Protein AF-A0A923DKC7-F1 (afdb_monomer_lite)

Structure (mmCIF, N/CA/C/O backbone):
data_AF-A0A923DKC7-F1
#
_entry.id   AF-A0A923DKC7-F1
#
loop_
_atom_site.group_PDB
_atom_site.id
_atom_site.type_symbol
_atom_site.label_atom_id
_atom_site.label_alt_id
_atom_site.label_comp_id
_atom_site.label_asym_id
_atom_site.label_entity_id
_atom_site.label_seq_id
_atom_site.pdbx_PDB_ins_code
_atom_site.Cartn_x
_atom_site.Cartn_y
_atom_site.Cartn_z
_atom_site.occupancy
_atom_site.B_iso_or_equiv
_atom_site.auth_seq_id
_atom_site.auth_comp_id
_atom_site.auth_asym_id
_atom_site.auth_atom_id
_atom_site.pdbx_PDB_model_num
ATOM 1 N N . ALA A 1 1 ? 8.477 21.063 -10.413 1.00 73.06 1 ALA A N 1
ATOM 2 C CA . ALA A 1 1 ? 7.668 20.997 -11.646 1.00 73.06 1 ALA A CA 1
ATOM 3 C C . ALA A 1 1 ? 6.785 19.760 -11.575 1.00 73.06 1 ALA A C 1
ATOM 5 O O . ALA A 1 1 ? 7.263 18.735 -11.099 1.00 73.06 1 ALA A O 1
ATOM 6 N N . ASN A 1 2 ? 5.528 19.853 -12.007 1.00 81.62 2 ASN A N 1
ATOM 7 C CA . ASN A 1 2 ? 4.677 18.670 -12.139 1.00 81.62 2 ASN A CA 1
ATOM 8 C C . ASN A 1 2 ? 5.156 17.860 -13.344 1.00 81.62 2 ASN A C 1
ATOM 10 O O . ASN A 1 2 ? 5.368 18.426 -14.415 1.00 81.62 2 ASN A O 1
ATOM 14 N N . ASN A 1 3 ? 5.364 16.559 -13.157 1.00 85.69 3 ASN A N 1
ATOM 15 C CA . ASN A 1 3 ? 5.776 15.675 -14.238 1.00 85.69 3 ASN A CA 1
ATOM 16 C C . ASN A 1 3 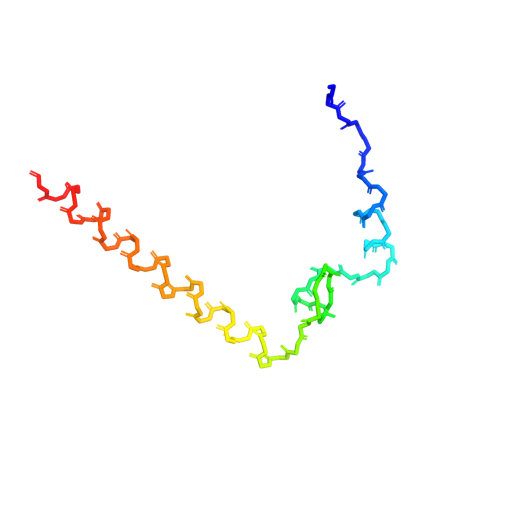? 4.535 15.197 -15.005 1.00 85.69 3 ASN A C 1
ATOM 18 O O . ASN A 1 3 ? 3.558 14.782 -14.385 1.00 85.69 3 ASN A O 1
ATOM 22 N N . SER A 1 4 ? 4.565 15.264 -16.336 1.00 94.06 4 SER A N 1
ATOM 23 C CA . SER A 1 4 ? 3.472 14.798 -17.201 1.00 94.06 4 SER A CA 1
ATOM 24 C C . SER A 1 4 ? 3.574 13.312 -17.546 1.00 94.06 4 SER A C 1
ATOM 26 O O . SER A 1 4 ? 2.652 12.759 -18.142 1.00 94.06 4 SER A O 1
ATOM 28 N N . VAL A 1 5 ? 4.677 12.659 -17.166 1.00 93.56 5 VAL A N 1
ATOM 29 C CA . VAL A 1 5 ? 4.899 11.229 -17.391 1.00 93.56 5 VAL A CA 1
ATOM 30 C C . VAL A 1 5 ? 5.107 10.475 -16.073 1.00 93.56 5 VAL A C 1
ATOM 32 O O . VAL A 1 5 ? 5.640 11.047 -15.113 1.00 93.56 5 VAL A O 1
ATOM 35 N N . PRO A 1 6 ? 4.713 9.187 -16.001 1.00 93.12 6 PRO A N 1
ATOM 36 C CA . PRO A 1 6 ? 5.004 8.349 -14.845 1.00 93.12 6 PRO A CA 1
ATOM 37 C C . PRO A 1 6 ? 6.507 8.255 -14.579 1.00 93.12 6 PRO A C 1
ATOM 39 O O . PRO A 1 6 ? 7.328 8.306 -15.496 1.00 93.12 6 PRO A O 1
ATOM 42 N N . SER A 1 7 ? 6.878 8.061 -13.313 1.00 95.19 7 SER A N 1
ATOM 43 C CA . SER A 1 7 ? 8.262 7.729 -12.985 1.00 95.19 7 SER A CA 1
ATOM 44 C C . SER A 1 7 ? 8.655 6.402 -13.637 1.00 95.19 7 SER A C 1
ATOM 46 O O . SER A 1 7 ? 7.829 5.499 -13.789 1.00 95.19 7 SER A O 1
ATOM 48 N N . LYS A 1 8 ? 9.940 6.260 -13.976 1.00 96.25 8 LYS A N 1
ATOM 49 C CA . LYS A 1 8 ? 10.483 5.029 -14.566 1.00 96.25 8 LYS A CA 1
ATOM 50 C C . LYS A 1 8 ? 10.115 3.785 -13.745 1.00 96.25 8 LYS A C 1
ATOM 52 O O . LYS A 1 8 ? 9.600 2.824 -14.300 1.00 96.25 8 LYS A O 1
ATOM 57 N N . ALA A 1 9 ? 10.270 3.858 -12.422 1.00 96.44 9 ALA A N 1
ATOM 58 C CA . ALA A 1 9 ? 9.931 2.762 -11.513 1.00 96.44 9 ALA A CA 1
ATOM 59 C C . ALA A 1 9 ? 8.451 2.341 -11.592 1.00 96.44 9 ALA A C 1
ATOM 61 O O . ALA A 1 9 ? 8.147 1.155 -11.508 1.00 96.44 9 ALA A O 1
ATOM 62 N N . LEU A 1 10 ? 7.522 3.289 -11.762 1.00 96.12 10 LEU A N 1
ATOM 63 C CA . LEU A 1 10 ? 6.105 2.962 -11.940 1.00 96.12 10 LEU A CA 1
ATOM 64 C C . LEU A 1 10 ? 5.839 2.350 -13.319 1.00 96.12 10 LEU A C 1
ATOM 66 O O . LEU A 1 10 ? 5.113 1.362 -13.407 1.00 96.12 10 LEU A O 1
ATOM 70 N N . ALA A 1 11 ? 6.435 2.908 -14.377 1.00 97.31 11 ALA A N 1
ATOM 71 C CA . ALA A 1 11 ? 6.272 2.404 -15.739 1.00 97.31 11 ALA A CA 1
ATOM 72 C C . ALA A 1 11 ? 6.761 0.950 -15.878 1.00 97.31 11 ALA A C 1
ATOM 74 O O . ALA A 1 11 ? 6.053 0.116 -16.439 1.00 97.31 11 ALA A O 1
ATOM 75 N N . GLU A 1 12 ? 7.922 0.629 -15.302 1.00 98.19 12 GLU A N 1
ATOM 76 C CA . GLU A 1 12 ? 8.486 -0.727 -15.299 1.00 98.19 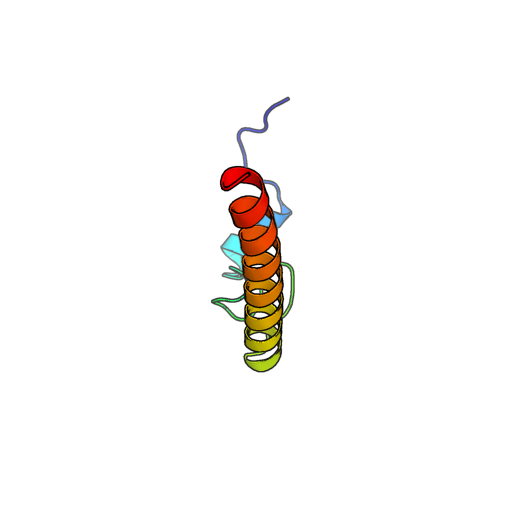12 GLU A CA 1
ATOM 77 C C . GLU A 1 12 ? 7.576 -1.720 -14.569 1.00 98.19 12 GLU A C 1
ATOM 79 O O . GLU A 1 12 ? 7.256 -2.776 -15.107 1.00 98.19 12 GLU A O 1
ATOM 84 N N . ARG A 1 13 ? 7.062 -1.370 -13.381 1.00 97.81 13 ARG A N 1
ATOM 85 C CA . ARG A 1 13 ? 6.158 -2.264 -12.636 1.00 97.81 13 ARG A CA 1
ATOM 86 C C . ARG A 1 13 ? 4.858 -2.544 -13.375 1.00 97.81 13 ARG A C 1
ATOM 88 O O . ARG A 1 13 ? 4.352 -3.661 -13.301 1.00 97.81 13 ARG A O 1
ATOM 95 N N . VAL A 1 14 ? 4.327 -1.551 -14.087 1.00 97.56 14 VAL A N 1
ATOM 96 C CA . VAL A 1 14 ? 3.139 -1.741 -14.924 1.00 97.56 14 VAL A CA 1
ATOM 97 C C . VAL A 1 14 ? 3.440 -2.685 -16.085 1.00 97.56 14 VAL A C 1
ATOM 99 O O . VAL A 1 14 ? 2.667 -3.616 -16.305 1.00 97.56 14 VAL A O 1
ATOM 102 N N . ALA A 1 15 ? 4.563 -2.489 -16.781 1.00 98.06 15 ALA A N 1
ATOM 103 C CA . ALA A 1 15 ? 4.989 -3.362 -17.875 1.00 98.06 15 ALA A CA 1
ATOM 104 C C . ALA A 1 15 ? 5.241 -4.810 -17.410 1.00 98.06 15 ALA A C 1
ATOM 106 O O . ALA A 1 15 ? 4.915 -5.751 -18.126 1.00 98.06 15 ALA A O 1
ATOM 107 N N . GLU A 1 16 ? 5.755 -4.993 -16.191 1.00 98.19 16 GLU A N 1
ATOM 108 C CA . GLU A 1 16 ? 5.982 -6.301 -15.559 1.00 98.19 16 GLU A CA 1
ATOM 109 C C . GLU A 1 16 ? 4.706 -6.940 -14.964 1.00 98.19 16 GLU A C 1
ATOM 111 O O . GLU A 1 16 ? 4.772 -8.039 -14.418 1.00 98.19 16 GLU A O 1
ATOM 116 N N . GLY A 1 17 ? 3.544 -6.273 -15.008 1.00 98.12 17 GLY A N 1
ATOM 117 C CA . GLY A 1 17 ? 2.301 -6.778 -14.402 1.00 98.12 17 GLY A CA 1
ATOM 118 C C . GLY A 1 17 ? 2.309 -6.807 -12.866 1.00 98.12 17 GLY A C 1
ATOM 119 O O . GLY A 1 17 ? 1.471 -7.458 -12.239 1.00 98.12 17 GLY A O 1
ATOM 120 N N . LYS A 1 18 ? 3.245 -6.096 -12.234 1.00 98.31 18 LYS A N 1
ATOM 121 C CA . LYS A 1 18 ? 3.462 -6.072 -10.784 1.00 98.31 18 LYS A CA 1
ATOM 122 C C . LYS A 1 18 ? 2.633 -4.978 -10.121 1.00 98.31 18 LYS A C 1
ATOM 124 O O . LYS A 1 18 ? 3.127 -3.919 -9.732 1.00 98.31 18 LYS A O 1
ATOM 129 N N . PHE A 1 19 ? 1.339 -5.240 -9.980 1.00 97.88 19 PHE A N 1
ATOM 130 C CA . PHE A 1 19 ? 0.358 -4.293 -9.448 1.00 97.88 19 PHE A CA 1
ATOM 131 C C . PHE A 1 19 ? 0.191 -4.329 -7.920 1.00 97.88 19 PHE A C 1
ATOM 133 O O . PHE A 1 19 ? -0.784 -3.793 -7.385 1.00 97.88 19 PHE A O 1
ATOM 140 N N . GLY A 1 20 ? 1.121 -4.952 -7.200 1.00 97.81 20 GLY A N 1
ATOM 141 C CA . GLY A 1 20 ? 1.105 -5.048 -5.746 1.00 97.81 20 GLY A CA 1
ATOM 142 C C . GLY A 1 20 ? 0.383 -6.291 -5.247 1.00 97.81 20 GLY A C 1
ATOM 143 O O . GLY A 1 20 ? 0.453 -7.364 -5.836 1.00 97.81 20 GLY A O 1
ATOM 144 N N . MET A 1 21 ? -0.318 -6.138 -4.125 1.00 97.75 21 MET A N 1
ATOM 145 C CA . MET A 1 21 ? -0.888 -7.257 -3.369 1.00 97.75 21 MET A CA 1
ATOM 146 C C . MET A 1 21 ? -1.828 -8.146 -4.200 1.00 97.75 21 MET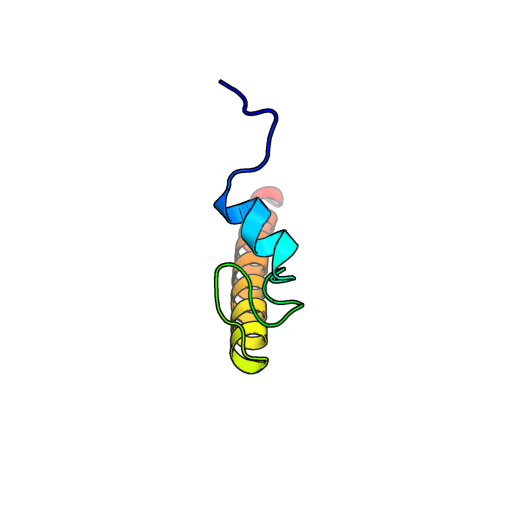 A C 1
ATOM 148 O O . MET A 1 21 ? -1.872 -9.351 -3.983 1.00 97.75 21 MET A O 1
ATOM 152 N N . LYS A 1 22 ? -2.551 -7.574 -5.174 1.00 96.19 22 LYS A N 1
ATOM 153 C CA . LYS A 1 22 ? -3.486 -8.322 -6.034 1.00 96.19 22 LYS A CA 1
ATOM 154 C C . LYS A 1 22 ? -2.806 -9.253 -7.047 1.00 96.19 22 LYS A C 1
ATOM 156 O O . LYS A 1 22 ? -3.451 -10.173 -7.528 1.00 96.19 22 LYS A O 1
ATOM 161 N N . THR A 1 23 ? -1.538 -9.009 -7.373 1.00 97.88 23 THR A N 1
ATOM 162 C CA . THR A 1 23 ? -0.731 -9.835 -8.290 1.00 97.88 23 THR A CA 1
ATOM 163 C C . THR A 1 23 ? 0.402 -10.565 -7.571 1.00 97.88 23 THR A C 1
ATOM 165 O O . THR A 1 23 ? 1.270 -11.128 -8.222 1.00 97.88 23 THR A O 1
ATOM 168 N N . GLY A 1 24 ? 0.437 -10.534 -6.235 1.00 97.94 24 GLY A N 1
ATOM 169 C CA . GLY A 1 24 ? 1.508 -11.139 -5.436 1.00 97.94 24 GLY A CA 1
ATOM 170 C C . GLY A 1 24 ? 2.805 -10.324 -5.379 1.00 97.94 24 GLY A C 1
ATOM 171 O O . GLY A 1 24 ? 3.624 -10.557 -4.501 1.00 97.94 24 GLY A O 1
ATOM 172 N N . GLU A 1 25 ? 2.989 -9.316 -6.233 1.00 98.06 25 GLU A N 1
ATOM 173 C CA . GLU A 1 25 ? 4.171 -8.451 -6.215 1.00 98.06 25 GLU A CA 1
ATOM 174 C C . GLU A 1 25 ? 3.862 -7.057 -6.775 1.00 98.06 25 GLU A C 1
ATOM 176 O O . GLU A 1 25 ? 3.106 -6.900 -7.734 1.00 98.06 25 GLU A O 1
ATOM 181 N N . GLY A 1 26 ? 4.475 -6.036 -6.173 1.00 97.06 26 GLY A N 1
ATOM 182 C CA . GLY A 1 26 ? 4.555 -4.667 -6.687 1.00 97.06 26 GLY A CA 1
ATOM 183 C C . GLY A 1 26 ? 5.895 -4.050 -6.311 1.00 97.06 26 GLY A C 1
ATOM 184 O O . GLY A 1 26 ? 6.950 -4.486 -6.758 1.00 97.06 26 GLY A O 1
ATOM 185 N N . PHE A 1 27 ? 5.869 -3.059 -5.424 1.00 97.62 27 PHE A N 1
ATOM 186 C CA . PHE A 1 27 ? 7.088 -2.616 -4.736 1.00 97.62 27 PHE A CA 1
ATOM 187 C C . PHE A 1 27 ? 7.561 -3.601 -3.661 1.00 97.62 27 PHE A C 1
ATOM 189 O O . PHE A 1 27 ? 8.725 -3.582 -3.278 1.00 97.62 27 PHE A O 1
ATOM 196 N N . TYR A 1 28 ? 6.661 -4.471 -3.206 1.00 97.44 28 TYR A N 1
ATOM 197 C CA . TYR A 1 28 ? 6.922 -5.505 -2.214 1.00 97.44 28 TYR A CA 1
ATOM 198 C C . TYR A 1 28 ? 6.384 -6.843 -2.706 1.00 97.44 28 TYR A C 1
ATOM 200 O O . TYR A 1 28 ? 5.448 -6.875 -3.512 1.00 97.44 28 TYR A O 1
ATOM 208 N N . GLN A 1 29 ? 6.960 -7.917 -2.175 1.00 97.81 29 GLN A N 1
ATOM 209 C CA . GLN A 1 29 ? 6.490 -9.286 -2.353 1.00 97.81 29 GLN A CA 1
ATOM 210 C C . GLN A 1 29 ? 5.353 -9.588 -1.373 1.00 97.81 29 GLN A C 1
ATOM 212 O O . GLN A 1 29 ? 5.438 -9.282 -0.181 1.00 97.81 29 GLN A O 1
ATOM 217 N N . TRP A 1 30 ? 4.298 -10.218 -1.873 1.00 97.81 30 TRP A N 1
ATOM 218 C CA . TRP A 1 30 ? 3.087 -10.542 -1.134 1.00 97.81 30 TRP A CA 1
ATOM 219 C C . TRP A 1 30 ? 2.786 -12.027 -1.254 1.00 97.81 30 TRP A C 1
ATOM 221 O O . TRP A 1 30 ? 2.275 -12.502 -2.266 1.00 97.81 30 TRP A O 1
ATOM 231 N N . THR A 1 31 ? 3.031 -12.761 -0.174 1.00 98.06 31 THR A N 1
ATOM 232 C CA . THR A 1 31 ? 2.408 -14.073 -0.017 1.00 98.06 31 THR A CA 1
ATOM 233 C C . THR A 1 31 ? 0.948 -13.874 0.400 1.00 98.06 31 THR A C 1
ATOM 235 O O . THR A 1 31 ? 0.615 -12.846 1.003 1.00 98.06 31 THR A O 1
ATOM 238 N N . PRO A 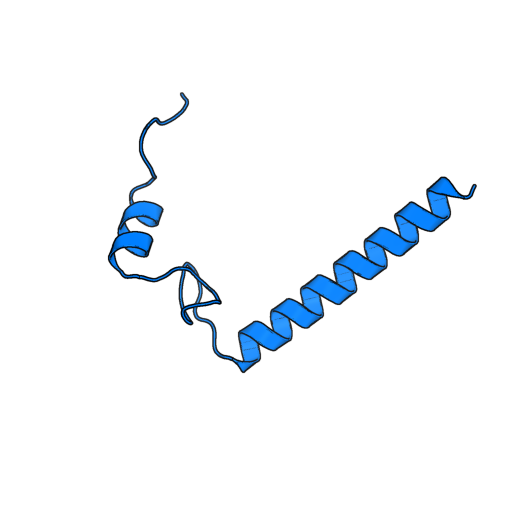1 32 ? 0.057 -14.853 0.164 1.00 97.69 32 PRO A N 1
ATOM 239 C CA . PRO A 1 32 ? -1.312 -14.786 0.677 1.00 97.69 32 PRO A CA 1
ATOM 240 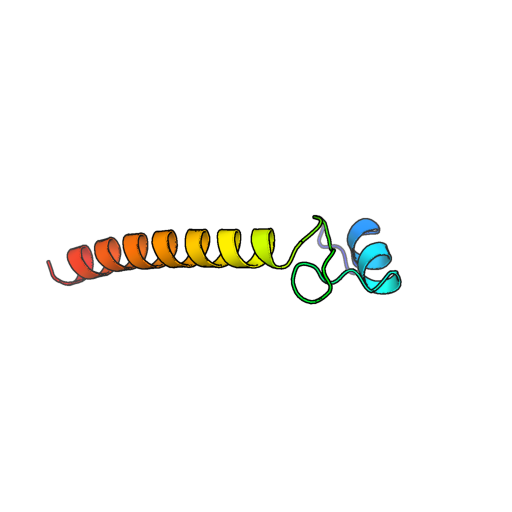C C . PRO A 1 32 ? -1.360 -14.516 2.191 1.00 97.69 32 PRO A C 1
ATOM 242 O O . PRO A 1 32 ? -2.185 -13.739 2.670 1.00 97.69 32 PRO A O 1
ATOM 245 N N . GLN A 1 33 ? -0.412 -15.089 2.940 1.00 98.25 33 GLN A N 1
ATOM 246 C CA . GLN A 1 33 ? -0.279 -14.881 4.379 1.00 98.25 33 GLN A CA 1
ATOM 247 C C . GLN A 1 33 ? 0.138 -13.444 4.733 1.00 98.25 33 GLN A C 1
ATOM 249 O O . GLN A 1 33 ? -0.468 -12.843 5.623 1.00 98.25 33 GLN A O 1
ATOM 254 N N . SER A 1 34 ? 1.153 -12.874 4.066 1.00 98.12 34 SER A N 1
ATOM 255 C CA . SER A 1 34 ? 1.604 -11.508 4.369 1.00 98.12 34 SER A CA 1
ATOM 256 C C . SER A 1 34 ? 0.554 -10.469 3.976 1.00 98.12 34 SER A C 1
ATOM 258 O O . SER A 1 34 ? 0.314 -9.528 4.731 1.00 98.12 34 SER A O 1
ATOM 260 N N . ALA A 1 35 ? -0.145 -10.691 2.860 1.00 97.81 35 ALA A N 1
ATOM 261 C CA . ALA A 1 35 ? -1.276 -9.880 2.427 1.00 97.81 35 ALA A CA 1
ATOM 262 C C . ALA A 1 35 ? -2.409 -9.874 3.468 1.00 97.81 35 ALA A C 1
ATOM 264 O O . ALA A 1 35 ? -2.891 -8.808 3.852 1.00 97.81 35 ALA A O 1
ATOM 265 N N . ALA A 1 36 ? -2.808 -11.050 3.967 1.00 98.12 36 ALA A N 1
ATOM 266 C CA . ALA A 1 36 ? -3.850 -11.172 4.987 1.00 98.12 36 ALA A CA 1
ATOM 267 C C . ALA A 1 36 ? -3.444 -10.508 6.312 1.00 98.12 36 ALA A C 1
ATOM 269 O O . ALA A 1 36 ? -4.227 -9.762 6.903 1.00 98.12 36 ALA A O 1
ATOM 270 N N . LYS A 1 37 ? -2.197 -10.726 6.754 1.00 98.31 37 LYS A N 1
ATOM 271 C CA . LYS A 1 37 ? -1.649 -10.103 7.965 1.00 98.31 37 LYS A CA 1
ATOM 272 C C . LYS A 1 37 ? -1.676 -8.578 7.872 1.00 98.31 37 LYS A C 1
ATOM 274 O O . LYS A 1 37 ? -2.064 -7.915 8.834 1.00 98.31 37 LYS A O 1
ATOM 279 N N . GLU A 1 38 ? -1.282 -8.029 6.728 1.00 98.00 38 GLU A N 1
ATOM 280 C CA . GLU A 1 38 ? -1.227 -6.583 6.531 1.00 98.00 38 GLU A CA 1
ATOM 281 C C . GLU A 1 38 ? -2.622 -5.953 6.458 1.00 98.00 38 GLU A C 1
ATOM 283 O O . GLU A 1 38 ? -2.853 -4.931 7.103 1.00 98.00 38 GLU A O 1
ATOM 288 N N . LYS A 1 39 ? -3.583 -6.598 5.778 1.00 97.50 39 LYS A N 1
ATOM 289 C CA . LYS A 1 39 ? -4.994 -6.169 5.789 1.00 97.50 39 LYS A CA 1
ATOM 290 C C . LYS A 1 39 ? -5.546 -6.107 7.214 1.00 97.50 39 LYS A C 1
ATOM 292 O O . LYS A 1 39 ? -6.021 -5.061 7.641 1.00 97.50 39 LYS A O 1
ATOM 297 N N . ALA A 1 40 ? -5.366 -7.174 7.995 1.00 98.38 40 ALA A N 1
ATOM 298 C CA . ALA A 1 40 ? -5.829 -7.219 9.382 1.00 98.38 40 ALA A CA 1
ATOM 299 C C . ALA A 1 40 ? -5.151 -6.163 10.276 1.00 98.38 40 ALA A C 1
ATOM 301 O O . ALA A 1 40 ? -5.754 -5.640 11.217 1.00 98.38 40 ALA A O 1
ATOM 302 N N . ARG A 1 41 ? -3.875 -5.844 10.023 1.00 98.38 41 ARG A N 1
ATOM 303 C CA . ARG A 1 41 ? -3.172 -4.755 10.714 1.00 98.38 41 ARG A CA 1
ATOM 304 C C . ARG A 1 41 ? -3.785 -3.398 10.369 1.00 98.38 41 ARG A C 1
ATOM 306 O O . ARG A 1 41 ? -4.058 -2.631 11.289 1.00 98.38 41 ARG A O 1
ATOM 313 N N . TYR A 1 42 ? -3.993 -3.127 9.084 1.00 97.94 42 TYR A N 1
ATOM 314 C CA . TYR A 1 42 ? -4.549 -1.872 8.587 1.00 97.94 42 TYR A CA 1
ATOM 315 C C . TYR A 1 42 ? -5.967 -1.626 9.119 1.00 97.94 42 TYR A C 1
ATOM 317 O O . TYR A 1 42 ? -6.217 -0.575 9.710 1.00 97.94 42 TYR A O 1
ATOM 325 N N . ASP A 1 43 ? -6.846 -2.627 9.029 1.00 98.50 43 ASP A N 1
ATOM 326 C CA . ASP A 1 43 ? -8.237 -2.537 9.490 1.00 98.50 43 ASP A CA 1
ATOM 327 C C . ASP A 1 43 ? -8.321 -2.209 10.984 1.00 98.50 43 ASP A C 1
ATOM 329 O O . ASP A 1 43 ? -9.042 -1.300 11.394 1.00 98.50 43 ASP A O 1
ATOM 333 N N . ARG A 1 44 ? -7.523 -2.896 11.812 1.00 98.56 44 ARG A N 1
ATOM 334 C CA . ARG A 1 44 ? -7.467 -2.646 13.260 1.00 98.56 44 ARG A CA 1
ATOM 335 C C . ARG A 1 44 ? -7.088 -1.200 13.579 1.00 98.56 44 ARG A C 1
ATOM 337 O O . ARG A 1 44 ? -7.707 -0.587 14.444 1.00 98.56 44 ARG A O 1
ATOM 344 N N . VAL A 1 45 ? -6.061 -0.670 12.913 1.00 98.38 45 VAL A N 1
ATOM 345 C CA . VAL A 1 45 ? -5.570 0.693 13.171 1.00 98.38 45 VAL A CA 1
ATOM 346 C C . VAL A 1 45 ? -6.592 1.731 12.710 1.00 98.38 45 VAL A C 1
ATOM 348 O O . VAL A 1 45 ? -6.864 2.677 13.446 1.00 98.38 45 VAL A O 1
ATOM 351 N N . LEU A 1 46 ? -7.205 1.537 11.539 1.00 98.31 46 LEU A N 1
ATOM 352 C CA . LEU A 1 46 ? -8.243 2.442 11.045 1.00 98.31 46 LEU A CA 1
ATOM 353 C C . LEU A 1 46 ? -9.473 2.476 11.954 1.00 98.31 46 LEU A C 1
ATOM 355 O O . LEU A 1 46 ? -9.985 3.554 12.248 1.00 98.31 46 LEU A O 1
ATOM 359 N N . LEU A 1 47 ? -9.937 1.317 12.425 1.00 98.38 47 LEU A N 1
ATOM 360 C CA . LEU A 1 47 ? -11.074 1.242 13.342 1.00 98.38 47 LEU A CA 1
ATOM 361 C C . LEU A 1 47 ? -10.772 1.926 14.680 1.00 98.38 47 LEU A C 1
ATOM 363 O O . LEU A 1 47 ? -11.634 2.626 15.210 1.00 98.38 47 LEU A O 1
ATOM 367 N N . ALA A 1 48 ? -9.549 1.778 15.197 1.00 98.19 48 ALA A N 1
ATOM 368 C CA . ALA A 1 48 ? -9.117 2.468 16.410 1.00 98.19 48 ALA A CA 1
ATOM 369 C C . ALA A 1 48 ? -9.105 3.995 16.226 1.00 98.19 48 ALA A C 1
ATOM 371 O O . ALA A 1 48 ? -9.665 4.716 17.050 1.00 98.19 48 ALA A O 1
ATOM 372 N N . ALA A 1 49 ? -8.546 4.492 15.118 1.00 97.62 49 ALA A N 1
ATOM 373 C CA . ALA A 1 49 ? -8.565 5.919 14.801 1.00 97.62 49 ALA A CA 1
ATOM 374 C C . ALA A 1 49 ? -10.002 6.453 14.655 1.00 97.62 49 ALA A C 1
ATOM 376 O O . ALA A 1 49 ? -10.338 7.509 15.188 1.00 97.62 49 ALA A O 1
ATOM 377 N N . LEU A 1 50 ? -10.886 5.695 13.998 1.00 97.62 50 LEU A N 1
ATOM 378 C CA . LEU A 1 50 ? -12.292 6.066 13.848 1.00 97.62 50 LEU A CA 1
ATOM 379 C C . LEU A 1 50 ? -13.026 6.141 15.195 1.00 97.62 50 LEU A C 1
ATOM 381 O O . LEU A 1 50 ? -13.907 6.984 15.357 1.00 97.62 50 LEU A O 1
ATOM 385 N N . ALA A 1 51 ? -12.692 5.276 16.156 1.00 97.31 51 ALA A N 1
ATOM 386 C CA . ALA A 1 51 ? -13.278 5.324 17.493 1.00 97.31 51 ALA A CA 1
ATOM 387 C C . ALA A 1 51 ? -12.923 6.629 18.225 1.00 97.31 51 ALA A C 1
ATOM 389 O O . ALA A 1 51 ? -13.811 7.245 18.814 1.00 97.31 51 ALA A O 1
ATOM 390 N N . ILE A 1 52 ? -11.670 7.087 18.110 1.00 97.25 52 ILE A N 1
ATOM 391 C CA . ILE A 1 52 ? -11.216 8.368 18.675 1.00 97.25 52 ILE A CA 1
ATOM 392 C C . ILE A 1 52 ? -12.015 9.521 18.059 1.00 97.25 52 ILE A C 1
ATOM 394 O O . ILE A 1 52 ? -12.691 10.251 18.782 1.00 97.25 52 ILE A O 1
ATOM 398 N N . LEU A 1 53 ? -12.055 9.606 16.724 1.00 96.62 53 LEU A N 1
ATOM 399 C CA . LEU A 1 53 ? -12.786 10.662 16.011 1.00 96.62 53 LEU A CA 1
ATOM 400 C C . LEU A 1 53 ? -14.284 10.689 16.359 1.00 96.62 53 LEU A C 1
ATOM 402 O O . LEU A 1 53 ? -14.892 11.752 16.464 1.00 96.62 53 LEU A O 1
ATOM 406 N N . LYS A 1 54 ? -14.905 9.516 16.545 1.00 96.62 54 LYS A N 1
ATOM 407 C CA . LYS A 1 54 ? -16.307 9.422 16.978 1.00 96.62 54 LYS A CA 1
ATOM 408 C C . LYS A 1 54 ? -16.505 9.930 18.402 1.00 96.62 54 LYS A C 1
ATOM 410 O O . LYS A 1 54 ? -17.525 10.559 18.660 1.00 96.62 54 LYS A O 1
ATOM 415 N N . SER A 1 55 ? -15.570 9.641 19.306 1.00 95.00 55 SER A N 1
ATOM 416 C CA . SER A 1 55 ? -15.652 10.107 20.691 1.00 95.00 55 SER A CA 1
ATOM 417 C C . SER A 1 55 ? -15.508 11.625 20.803 1.00 95.00 55 SER A C 1
ATOM 419 O O . SER A 1 55 ? -16.257 12.228 21.559 1.00 95.00 55 SER A O 1
ATOM 421 N N . GLU A 1 56 ? -14.635 12.240 20.001 1.00 90.62 56 GLU A N 1
ATOM 422 C CA . GLU A 1 56 ? -14.433 13.696 19.981 1.00 90.62 56 GLU A CA 1
ATOM 423 C C . GLU A 1 56 ? -15.631 14.444 19.391 1.00 90.62 56 GLU A C 1
ATOM 425 O O . GLU A 1 56 ? -15.994 15.505 19.877 1.00 90.62 56 GLU A O 1
ATOM 430 N N . ARG A 1 57 ? -16.283 13.889 18.361 1.00 84.25 57 ARG A N 1
ATOM 431 C CA . ARG A 1 57 ? -17.459 14.517 17.734 1.00 84.25 57 ARG A CA 1
ATOM 432 C C . ARG A 1 57 ? -18.723 14.464 18.602 1.00 84.25 57 ARG A C 1
ATOM 434 O O . ARG A 1 57 ? -19.670 15.197 18.341 1.00 84.25 57 ARG A O 1
ATOM 441 N N . ASN A 1 58 ? -18.772 13.539 19.556 1.00 70.00 58 ASN A N 1
ATOM 442 C CA . ASN A 1 58 ? -19.917 13.345 20.444 1.00 70.00 58 ASN A CA 1
ATOM 443 C C . ASN A 1 58 ? -19.739 14.055 21.806 1.00 70.00 58 ASN A C 1
ATOM 445 O O . ASN A 1 58 ? -20.546 13.816 22.707 1.00 70.00 58 ASN A O 1
ATOM 449 N N . GLN A 1 59 ? -18.689 14.869 21.957 1.00 53.41 59 GLN A N 1
ATOM 450 C CA . GLN A 1 59 ? -18.485 15.832 23.047 1.00 53.41 59 GLN A CA 1
ATOM 451 C C . GLN A 1 59 ? -18.900 17.228 22.581 1.00 53.41 59 GLN A C 1
ATOM 453 O O . GLN A 1 59 ? -19.388 17.992 23.441 1.00 53.41 59 GLN A O 1
#

Foldseek 3Di:
DDDPDDDPLQVVQVVVVAPDQVVQHGPDGHDVVNSVVVVVVVVVVVVVVVVVVVVVVVD

Sequence (59 aa):
ANNSVPSKALAERVAEGKFGMKTGEGFYQWTPQSAAKEKARYDRVLLAALAILKSERNQ

pLDDT: mean 94.97, std 7.83, range [53.4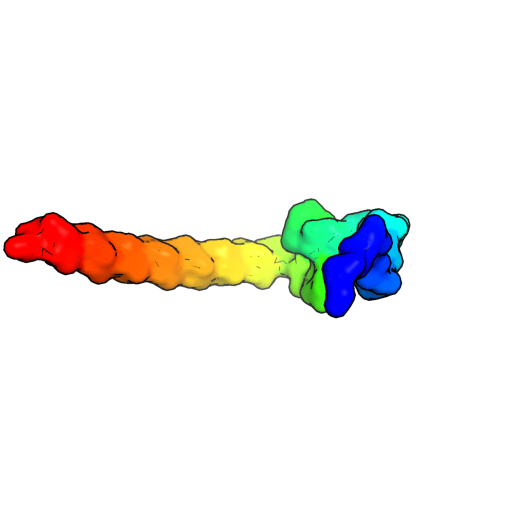1, 98.56]

Secondary structure (DSSP, 8-state):
---SS--HHHHHHHHTT--BGGGTBSSSB--HHHHHHHHHHHHHHHHHHHHHHHHHHT-

Radius of gyration: 17.49 Å; chains: 1; bounding box: 30×36×41 Å